Protein AF-A0A017T5B5-F1 (afdb_monomer_lite)

pLDDT: mean 83.18, std 14.07, range [39.81, 97.12]

Secondary structure (DSSP, 8-state):
-EETTEE-----S----------B----GGG--TTEEEEEE-SSSSEEEEE-HHHHHHHHHHHHGGG--S--

Organism: NCBI:txid1192034

Foldseek 3Di:
DDDPNDDDDDDDPDDPDDDDWDFDAPPPPVPDDFQFRGWTDPPPPDTHTDGDVVRVVVVVVVCVVVPPPPDD

Structure (mmCIF, N/CA/C/O backbone):
data_AF-A0A017T5B5-F1
#
_entry.id   AF-A0A017T5B5-F1
#
loop_
_atom_site.group_PDB
_atom_site.id
_atom_site.type_symbol
_atom_site.label_atom_id
_atom_site.label_alt_id
_atom_site.label_comp_id
_atom_site.label_asym_id
_atom_site.label_entity_id
_atom_site.label_seq_id
_atom_site.pdbx_PDB_ins_code
_atom_site.Cartn_x
_atom_site.Cartn_y
_atom_site.Cartn_z
_atom_site.occupancy
_atom_site.B_iso_or_equiv
_atom_site.auth_seq_id
_atom_site.auth_comp_id
_atom_site.auth_asym_id
_atom_site.auth_atom_id
_atom_site.pdbx_PDB_model_num
ATOM 1 N N . MET A 1 1 ? 7.715 2.379 -10.254 1.00 88.12 1 MET A N 1
ATOM 2 C CA . MET A 1 1 ? 8.338 1.200 -9.608 1.00 88.12 1 MET A CA 1
ATOM 3 C C . MET A 1 1 ? 9.219 0.472 -10.608 1.00 88.12 1 MET A C 1
ATOM 5 O O . MET A 1 1 ? 8.883 0.457 -11.785 1.00 88.12 1 ME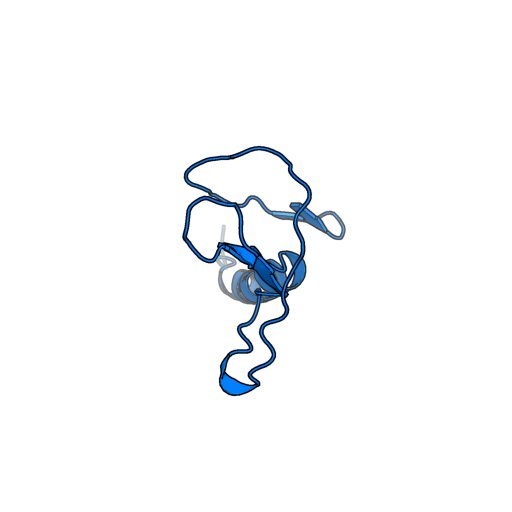T A O 1
ATOM 9 N N . ARG A 1 2 ? 10.354 -0.086 -10.179 1.00 89.06 2 ARG A N 1
ATOM 10 C CA . ARG A 1 2 ? 11.221 -0.894 -11.050 1.00 89.06 2 ARG A CA 1
ATOM 11 C C . ARG A 1 2 ? 11.398 -2.281 -10.440 1.00 89.06 2 ARG A C 1
ATOM 13 O O . ARG A 1 2 ? 11.660 -2.374 -9.245 1.00 89.06 2 ARG A O 1
ATOM 20 N N . ARG A 1 3 ? 11.265 -3.334 -11.244 1.00 85.06 3 ARG A N 1
ATOM 21 C CA . ARG A 1 3 ? 11.444 -4.739 -10.845 1.00 85.06 3 ARG A CA 1
ATOM 22 C C . ARG A 1 3 ? 12.137 -5.486 -11.980 1.00 85.06 3 ARG A C 1
ATOM 24 O O . ARG A 1 3 ? 11.644 -5.471 -13.097 1.00 85.06 3 ARG A O 1
ATOM 31 N N . GLY A 1 4 ? 13.279 -6.122 -11.712 1.00 83.75 4 GLY A N 1
ATOM 32 C CA . GLY A 1 4 ? 13.963 -6.968 -12.705 1.00 83.75 4 GLY A CA 1
ATOM 33 C C . GLY A 1 4 ? 14.286 -6.273 -14.039 1.00 83.75 4 GLY A C 1
ATOM 34 O O . GLY A 1 4 ? 14.225 -6.906 -15.082 1.00 83.75 4 GLY A O 1
ATOM 35 N N . GLY A 1 5 ? 14.571 -4.966 -14.021 1.00 86.31 5 GLY A N 1
ATOM 36 C CA . GLY A 1 5 ? 14.816 -4.170 -15.233 1.00 86.31 5 GLY A CA 1
ATOM 37 C C . GLY A 1 5 ? 13.560 -3.574 -15.882 1.00 86.31 5 GLY A C 1
ATOM 38 O O . GLY A 1 5 ? 13.677 -2.569 -16.582 1.00 86.31 5 GLY A O 1
ATOM 39 N N . GLU A 1 6 ? 12.369 -4.095 -15.581 1.00 85.62 6 GLU A N 1
ATOM 40 C CA . GLU A 1 6 ? 11.091 -3.533 -16.021 1.00 85.62 6 GLU A CA 1
ATOM 41 C C . GLU A 1 6 ? 10.704 -2.333 -15.146 1.00 85.62 6 GLU A C 1
ATOM 43 O O . GLU A 1 6 ? 10.818 -2.370 -13.916 1.00 85.62 6 GLU A O 1
ATOM 48 N N . ALA A 1 7 ? 10.263 -1.247 -15.780 1.00 90.25 7 ALA A N 1
ATOM 49 C CA . ALA A 1 7 ? 9.746 -0.068 -15.099 1.00 90.25 7 ALA A CA 1
ATOM 50 C C . ALA A 1 7 ? 8.237 0.041 -15.329 1.00 90.25 7 ALA A C 1
ATOM 52 O O . ALA A 1 7 ? 7.776 0.072 -16.467 1.00 90.25 7 ALA A O 1
ATOM 53 N N . THR A 1 8 ? 7.482 0.159 -14.241 1.00 90.75 8 THR A N 1
ATOM 54 C CA . THR A 1 8 ? 6.035 0.385 -14.265 1.00 90.75 8 THR A CA 1
ATOM 55 C C . THR A 1 8 ? 5.727 1.735 -13.633 1.00 90.75 8 THR A C 1
ATOM 57 O O . THR A 1 8 ? 6.228 2.055 -12.548 1.00 90.75 8 THR A O 1
ATOM 60 N N . ALA A 1 9 ? 4.907 2.536 -14.304 1.00 93.00 9 ALA A N 1
ATOM 61 C CA . ALA A 1 9 ? 4.374 3.779 -13.765 1.00 93.00 9 ALA A CA 1
ATOM 62 C C . ALA A 1 9 ? 2.978 3.532 -13.182 1.00 93.00 9 ALA A C 1
ATOM 64 O O . ALA A 1 9 ? 2.205 2.759 -13.744 1.00 93.00 9 ALA A O 1
ATOM 65 N N . LEU A 1 10 ? 2.669 4.190 -12.065 1.00 91.75 10 LEU A N 1
ATOM 66 C CA . LEU A 1 10 ? 1.320 4.230 -11.508 1.00 91.75 10 LEU A CA 1
ATOM 67 C C . LEU A 1 10 ? 0.775 5.637 -11.713 1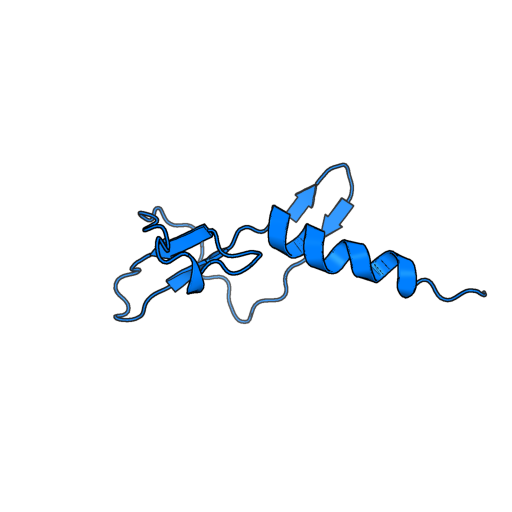.00 91.75 10 LEU A C 1
ATOM 69 O O . LEU A 1 10 ? 1.401 6.604 -11.279 1.00 91.75 10 LEU A O 1
ATOM 73 N N . LEU A 1 11 ? -0.370 5.738 -12.381 1.00 94.69 11 LEU A N 1
ATOM 74 C CA . LEU A 1 11 ? -1.106 6.989 -12.481 1.00 94.69 11 LEU A CA 1
ATOM 75 C C . LEU A 1 11 ? -1.900 7.191 -11.189 1.00 94.69 11 LEU A C 1
ATOM 77 O O . LEU A 1 11 ? -2.588 6.278 -10.739 1.00 94.69 11 LEU A O 1
ATOM 81 N N . VAL A 1 12 ? -1.783 8.374 -10.596 1.00 95.25 12 VAL A N 1
ATOM 82 C CA . VAL A 1 12 ? -2.483 8.757 -9.366 1.00 95.25 12 VAL A CA 1
ATOM 83 C C . VAL A 1 12 ? -2.983 10.188 -9.495 1.00 95.25 12 VAL A C 1
ATOM 85 O O . VAL A 1 12 ? -2.353 10.997 -10.176 1.00 95.25 12 VAL A O 1
ATOM 88 N N . ASP A 1 13 ? -4.067 10.519 -8.797 1.00 97.12 13 ASP A N 1
ATOM 89 C CA . ASP A 1 13 ? -4.608 11.884 -8.799 1.00 97.12 13 ASP A CA 1
ATOM 90 C C . ASP A 1 13 ? -3.655 12.879 -8.127 1.00 97.12 13 ASP A C 1
ATOM 92 O O . ASP A 1 13 ? -3.518 14.028 -8.551 1.00 97.12 13 ASP A O 1
ATOM 96 N N . ARG A 1 14 ? -2.999 12.452 -7.039 1.00 95.31 14 ARG A N 1
ATOM 97 C CA . ARG A 1 14 ? -2.093 13.297 -6.257 1.00 95.31 14 ARG A CA 1
ATOM 98 C C . ARG A 1 14 ? -1.069 12.484 -5.477 1.00 95.31 14 ARG A C 1
ATOM 100 O O . ARG A 1 14 ? -1.400 11.480 -4.852 1.00 95.31 14 ARG A O 1
ATOM 107 N N . LEU A 1 15 ? 0.158 12.998 -5.423 1.00 94.38 15 LEU A N 1
ATOM 108 C CA . LEU A 1 15 ? 1.190 12.529 -4.503 1.00 94.38 15 LEU A CA 1
ATOM 109 C C . LEU A 1 15 ? 1.115 13.309 -3.181 1.00 94.38 15 LEU A C 1
ATOM 111 O O . LEU A 1 15 ? 1.291 14.524 -3.172 1.00 94.38 15 LEU A O 1
ATOM 115 N N . LEU A 1 16 ? 0.872 12.612 -2.067 1.00 91.38 16 LEU A N 1
ATOM 116 C CA . LEU A 1 16 ? 0.814 13.214 -0.723 1.00 91.38 16 LEU A CA 1
ATOM 117 C C . LEU A 1 16 ? 2.176 13.253 -0.003 1.00 91.38 16 LEU A C 1
ATOM 119 O O . LEU A 1 16 ? 2.267 13.778 1.101 1.00 91.38 16 LEU A O 1
ATOM 123 N N . GLY A 1 17 ? 3.227 12.705 -0.619 1.00 92.38 17 GLY A N 1
ATOM 124 C CA . GLY A 1 17 ? 4.569 12.607 -0.040 1.00 92.38 17 GLY A CA 1
ATOM 125 C C . GLY A 1 17 ? 4.832 11.271 0.659 1.00 92.38 17 GLY A C 1
ATOM 126 O O . GLY A 1 17 ? 4.198 10.260 0.353 1.00 92.38 17 GLY A O 1
ATOM 127 N N . HIS A 1 18 ? 5.801 11.271 1.575 1.00 92.88 18 HIS A N 1
ATOM 128 C CA . HIS A 1 18 ? 6.217 10.101 2.348 1.00 92.88 18 HIS A CA 1
ATOM 129 C C . HIS A 1 18 ? 5.888 10.294 3.833 1.00 92.88 18 HIS A C 1
ATOM 131 O O . HIS A 1 18 ? 6.057 11.389 4.365 1.00 92.88 18 HIS A O 1
ATOM 137 N N . ARG A 1 19 ? 5.424 9.231 4.494 1.00 88.88 19 ARG A N 1
ATOM 138 C CA . ARG A 1 19 ? 5.148 9.189 5.934 1.00 88.88 19 ARG A CA 1
ATOM 139 C C . ARG A 1 19 ? 5.269 7.765 6.450 1.00 88.88 19 ARG A C 1
ATOM 141 O O . ARG A 1 19 ? 5.000 6.816 5.712 1.00 88.88 19 ARG A O 1
ATOM 148 N N . GLU A 1 20 ? 5.604 7.640 7.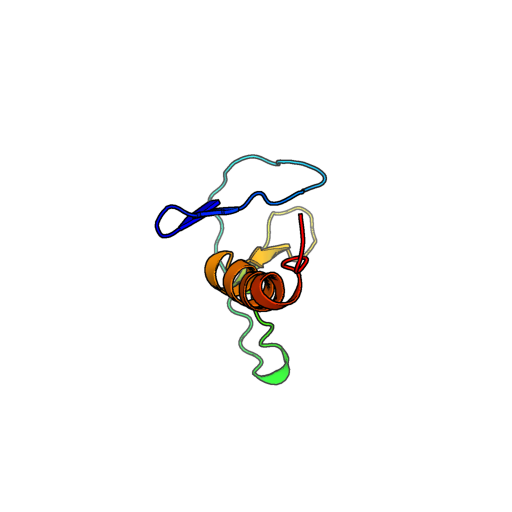723 1.00 92.56 20 GLU A N 1
ATOM 149 C CA . GLU A 1 20 ? 5.498 6.381 8.449 1.00 92.56 20 GLU A CA 1
ATOM 150 C C . GLU A 1 20 ? 4.038 6.130 8.841 1.00 92.56 20 GLU A C 1
ATOM 152 O O . GLU A 1 20 ? 3.294 7.061 9.156 1.00 92.56 20 GLU A O 1
ATOM 157 N N . ALA A 1 21 ? 3.613 4.870 8.791 1.00 91.19 21 ALA A N 1
ATOM 158 C CA . ALA A 1 21 ? 2.264 4.467 9.158 1.00 91.19 21 ALA A CA 1
ATOM 159 C C . ALA A 1 21 ? 2.266 3.025 9.672 1.00 91.19 21 ALA A C 1
ATOM 161 O O . ALA A 1 21 ? 3.014 2.179 9.180 1.00 91.19 21 ALA A O 1
ATOM 162 N N . VAL A 1 22 ? 1.398 2.733 10.642 1.00 94.25 22 VAL A N 1
ATOM 163 C CA . VAL A 1 22 ? 1.205 1.366 11.138 1.00 94.25 22 VAL A CA 1
ATOM 164 C C . VAL A 1 22 ? 0.201 0.656 10.241 1.00 94.25 22 VAL A C 1
ATOM 166 O O . VAL A 1 22 ? -0.941 1.098 10.096 1.00 94.25 22 VAL A O 1
ATOM 169 N N . ILE A 1 23 ? 0.620 -0.455 9.642 1.00 93.31 23 ILE A N 1
ATOM 170 C CA . ILE A 1 23 ? -0.248 -1.278 8.799 1.00 93.31 23 ILE A CA 1
ATOM 171 C C . ILE A 1 23 ? -1.063 -2.203 9.702 1.00 93.31 23 ILE A C 1
ATOM 173 O O . ILE A 1 23 ? -0.501 -2.978 10.474 1.00 93.31 23 ILE A O 1
ATOM 177 N N . ARG A 1 24 ? -2.390 -2.148 9.581 1.00 92.06 24 ARG A N 1
ATOM 178 C CA . ARG A 1 24 ? -3.308 -3.123 10.170 1.00 92.06 24 ARG A CA 1
ATOM 179 C C . ARG A 1 24 ? -3.683 -4.145 9.094 1.00 92.06 24 ARG A C 1
ATOM 181 O O . ARG A 1 24 ? -4.307 -3.757 8.100 1.00 92.06 24 ARG A O 1
ATOM 188 N N . PRO A 1 25 ? -3.296 -5.423 9.245 1.00 88.38 25 PRO A N 1
ATOM 189 C CA . PRO A 1 25 ? -3.669 -6.459 8.291 1.00 88.38 25 PRO A CA 1
ATOM 190 C C . PRO A 1 25 ? -5.189 -6.602 8.198 1.00 88.38 25 PRO A C 1
ATOM 192 O O . PRO A 1 25 ? -5.891 -6.517 9.207 1.00 88.38 25 PRO A O 1
ATOM 195 N N . LEU A 1 26 ? -5.692 -6.855 6.991 1.00 86.50 26 LEU A N 1
ATOM 196 C CA . LEU A 1 26 ? -7.074 -7.281 6.789 1.00 86.50 26 LEU A CA 1
ATOM 197 C C . LEU A 1 26 ? -7.116 -8.791 7.050 1.00 86.50 26 LEU A C 1
ATOM 199 O O . LEU A 1 26 ? -6.687 -9.579 6.214 1.00 86.50 26 LEU A O 1
ATOM 203 N N . THR A 1 27 ? -7.521 -9.185 8.258 1.00 76.56 27 THR A N 1
ATOM 204 C CA . THR A 1 27 ? -7.442 -10.576 8.742 1.00 76.56 27 THR A CA 1
ATOM 205 C C . THR A 1 27 ? -8.650 -11.435 8.383 1.00 76.56 27 THR A C 1
ATOM 207 O O . THR A 1 27 ? -8.612 -12.643 8.606 1.00 76.56 27 THR A O 1
ATOM 210 N N . ASP A 1 28 ? -9.712 -10.844 7.837 1.00 79.69 28 ASP A N 1
ATOM 211 C CA . ASP A 1 28 ? -10.866 -11.602 7.363 1.00 79.69 28 ASP A CA 1
ATOM 212 C C . ASP A 1 28 ? -10.504 -12.314 6.042 1.00 79.69 28 ASP A C 1
ATOM 214 O O . ASP A 1 28 ? -10.175 -11.644 5.056 1.00 79.69 28 ASP A O 1
ATOM 218 N N . PRO A 1 29 ? -10.550 -13.658 5.991 1.00 61.44 29 PRO A N 1
ATOM 219 C CA . PRO A 1 29 ? -10.213 -14.419 4.791 1.00 61.44 29 PRO A CA 1
ATOM 220 C C . PRO A 1 29 ? -11.158 -14.142 3.611 1.00 61.44 29 PRO A C 1
ATOM 222 O O . PRO A 1 29 ? -10.758 -14.328 2.464 1.00 61.44 29 PRO A O 1
ATOM 225 N N . LEU A 1 30 ? -12.377 -13.648 3.854 1.00 69.69 30 LEU A N 1
ATOM 226 C CA . LEU A 1 30 ? -13.297 -13.194 2.804 1.00 69.69 30 LEU A CA 1
ATOM 227 C C . LEU A 1 30 ? -12.909 -11.818 2.231 1.00 69.69 30 LEU A C 1
ATOM 229 O O . LEU A 1 30 ? -13.452 -11.404 1.210 1.00 69.69 30 LEU A O 1
ATOM 233 N N . VAL A 1 31 ? -11.968 -11.113 2.867 1.00 69.94 31 VAL A N 1
ATOM 234 C CA . VAL A 1 31 ? -11.511 -9.755 2.518 1.00 69.94 31 VAL A CA 1
ATOM 235 C C . VAL A 1 31 ? -10.080 -9.765 1.957 1.00 69.94 31 VAL A C 1
ATOM 237 O O . VAL A 1 31 ? -9.506 -8.712 1.683 1.00 69.94 31 VAL A O 1
ATOM 240 N N . GLN A 1 32 ? -9.475 -10.935 1.721 1.00 71.56 32 GLN A N 1
ATOM 241 C CA . GLN A 1 32 ? -8.173 -10.993 1.052 1.00 71.56 32 GLN A CA 1
ATOM 242 C C . GLN A 1 32 ? -8.292 -10.582 -0.422 1.00 71.56 32 GLN A C 1
ATOM 244 O O . GLN A 1 32 ? -8.697 -11.362 -1.282 1.00 71.56 32 GLN A O 1
ATOM 249 N N . VAL A 1 33 ? -7.901 -9.340 -0.714 1.00 84.25 33 VAL A N 1
ATOM 250 C CA . VAL A 1 33 ? -7.896 -8.766 -2.063 1.00 84.25 33 VAL A CA 1
ATOM 251 C C . VAL A 1 33 ? -6.473 -8.750 -2.617 1.00 84.25 33 VAL A C 1
ATOM 253 O O . VAL A 1 33 ? -5.543 -8.257 -1.976 1.00 84.25 33 VAL A O 1
ATOM 256 N N . VAL A 1 34 ? -6.298 -9.265 -3.837 1.00 84.69 34 VAL A N 1
ATOM 257 C CA . VAL A 1 34 ? -5.016 -9.209 -4.556 1.00 84.69 34 VAL A CA 1
ATOM 258 C C . VAL A 1 34 ? -4.534 -7.759 -4.657 1.00 84.69 34 VAL A C 1
ATOM 260 O O . VAL A 1 34 ? -5.280 -6.876 -5.073 1.00 84.69 34 VAL A O 1
ATOM 263 N N . GLY A 1 35 ? -3.270 -7.519 -4.301 1.00 89.25 35 GLY A N 1
ATOM 264 C CA . GLY A 1 35 ? -2.661 -6.188 -4.3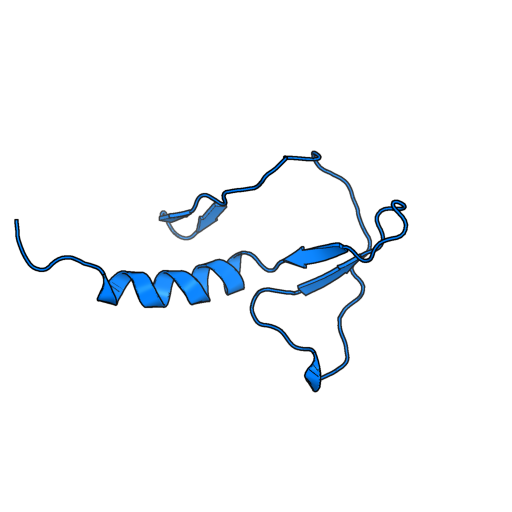73 1.00 89.25 35 GLY A CA 1
ATOM 265 C C . GLY A 1 35 ? -2.928 -5.291 -3.160 1.00 89.25 35 GLY A C 1
ATOM 266 O O . GLY A 1 35 ? -2.505 -4.137 -3.176 1.00 89.25 35 GLY A O 1
ATOM 267 N N . VAL A 1 36 ? -3.571 -5.793 -2.100 1.00 92.31 36 VAL A N 1
ATOM 268 C CA . VAL A 1 36 ? -3.790 -5.062 -0.841 1.00 92.31 36 VAL A CA 1
ATOM 269 C C . VAL A 1 36 ? -3.060 -5.765 0.304 1.00 92.31 36 VAL A C 1
ATOM 271 O O . VAL A 1 36 ? -3.317 -6.929 0.595 1.00 92.31 36 VAL A O 1
ATOM 274 N N . SER A 1 37 ? -2.160 -5.053 0.982 1.00 91.00 37 SER A N 1
ATOM 275 C CA . SER A 1 37 ? -1.442 -5.551 2.165 1.00 91.00 37 SER A CA 1
ATOM 276 C C . SER A 1 37 ? -2.213 -5.325 3.467 1.00 91.00 37 SER A C 1
ATOM 278 O O . SER A 1 37 ? -1.999 -6.032 4.449 1.00 91.00 37 SER A O 1
ATOM 280 N N . GLY A 1 38 ? -3.085 -4.317 3.507 1.00 92.75 38 GLY A N 1
ATOM 281 C CA . GLY A 1 38 ? -3.846 -3.9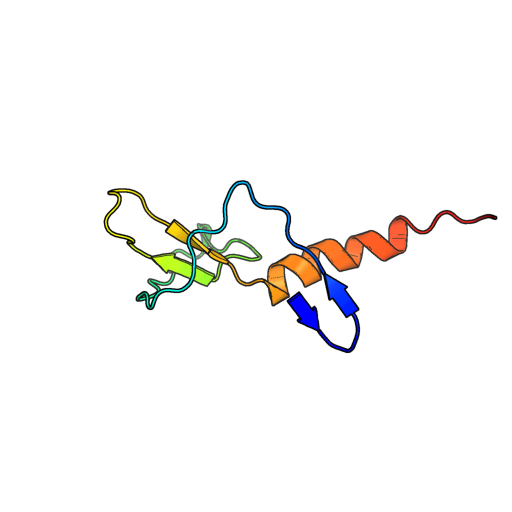72 4.702 1.00 92.75 38 GLY A CA 1
ATOM 282 C C . GLY A 1 38 ? -4.490 -2.594 4.615 1.00 92.75 38 GLY A C 1
ATOM 283 O O . GLY A 1 38 ? -4.614 -2.011 3.537 1.00 92.75 38 GLY A O 1
ATOM 284 N N . ALA A 1 39 ? -4.852 -2.053 5.774 1.00 93.44 39 ALA A N 1
ATOM 285 C CA . ALA A 1 39 ? -5.311 -0.680 5.913 1.00 93.44 39 ALA A CA 1
ATOM 286 C C . ALA A 1 39 ? -4.551 0.043 7.030 1.00 93.44 39 ALA A C 1
ATOM 288 O O . ALA A 1 39 ? -4.072 -0.562 7.986 1.00 93.44 39 ALA A O 1
ATOM 289 N N . THR A 1 40 ? -4.461 1.359 6.933 1.00 93.94 40 THR A N 1
ATOM 290 C CA . THR A 1 40 ? -3.905 2.229 7.963 1.00 93.94 40 THR A CA 1
ATOM 291 C C . THR A 1 40 ? -4.845 3.402 8.222 1.00 93.94 40 THR A C 1
ATOM 293 O O . THR A 1 40 ? -5.768 3.660 7.446 1.00 93.94 40 THR A O 1
ATOM 296 N N . ASP A 1 41 ? -4.639 4.074 9.348 1.00 92.69 41 ASP A N 1
ATOM 297 C CA . ASP A 1 41 ? -5.289 5.342 9.656 1.00 92.69 41 ASP A CA 1
ATOM 298 C C . ASP A 1 41 ? -4.288 6.464 9.413 1.00 92.69 41 ASP A C 1
ATOM 300 O O . ASP A 1 41 ? -3.150 6.396 9.878 1.00 92.69 41 ASP A O 1
ATOM 304 N N . LEU A 1 42 ? -4.711 7.480 8.672 1.00 91.69 42 LEU A N 1
ATOM 305 C CA . LEU A 1 42 ? -3.893 8.639 8.349 1.00 91.69 42 LEU A CA 1
ATOM 306 C C . LEU A 1 42 ? -4.331 9.910 9.082 1.00 91.69 42 LEU A C 1
ATOM 308 O O . LEU A 1 42 ? -3.767 10.975 8.826 1.00 91.69 42 LEU A O 1
ATOM 312 N N . GLY A 1 43 ? -5.318 9.810 9.975 1.00 89.31 43 GLY A N 1
ATOM 313 C CA . GLY A 1 43 ? -5.868 10.927 10.740 1.00 89.31 43 GLY A CA 1
ATOM 314 C C . GLY A 1 43 ? -6.870 11.789 9.967 1.00 89.31 43 GLY A C 1
ATOM 315 O O . GLY A 1 43 ? -7.313 12.809 10.483 1.00 89.31 43 GLY A O 1
ATOM 316 N N . ASP A 1 44 ? -7.249 11.393 8.750 1.00 87.62 44 ASP A N 1
ATOM 317 C CA . ASP A 1 44 ? -8.259 12.064 7.918 1.00 87.62 44 ASP A CA 1
ATOM 318 C C . ASP A 1 44 ? -9.682 11.505 8.124 1.00 87.62 44 ASP A C 1
ATOM 320 O O . ASP A 1 44 ? -10.623 11.881 7.420 1.00 87.62 44 ASP A O 1
ATOM 324 N N . GLY A 1 45 ? -9.844 10.610 9.104 1.00 91.19 45 GLY A N 1
ATOM 325 C CA . GLY A 1 45 ? -11.120 9.994 9.461 1.00 91.19 45 GLY A CA 1
ATOM 326 C C . GLY A 1 45 ? -11.585 8.910 8.488 1.00 91.19 45 GLY A C 1
ATOM 327 O O . GLY A 1 45 ? -12.723 8.452 8.604 1.00 91.19 45 GLY A O 1
ATOM 328 N N . LYS A 1 46 ? -10.744 8.490 7.532 1.00 91.38 46 LYS A N 1
ATOM 329 C CA . LYS A 1 46 ? -11.064 7.426 6.577 1.00 91.38 46 LYS A CA 1
ATOM 330 C C . LYS A 1 46 ? -10.012 6.312 6.611 1.00 91.38 46 LYS A C 1
ATOM 332 O O . LYS A 1 46 ? -8.814 6.582 6.688 1.00 91.38 46 LYS A O 1
ATOM 337 N N . PRO A 1 47 ? -10.423 5.037 6.495 1.00 90.06 47 PRO A N 1
ATOM 338 C CA . PRO A 1 47 ? -9.474 3.954 6.284 1.00 90.06 47 PRO A CA 1
ATOM 339 C C . PRO A 1 47 ? -8.700 4.173 4.985 1.00 90.06 47 PRO A C 1
ATOM 341 O O . PRO A 1 47 ? -9.295 4.406 3.933 1.00 90.06 47 PRO A O 1
ATOM 344 N N . THR A 1 48 ? -7.379 4.043 5.047 1.00 93.69 48 THR A N 1
ATOM 345 C CA . THR A 1 48 ? -6.518 4.118 3.867 1.00 93.69 48 THR A CA 1
ATOM 346 C C . THR A 1 48 ? -5.926 2.763 3.558 1.00 93.69 48 THR A C 1
ATOM 348 O O . THR A 1 48 ? -5.299 2.148 4.415 1.00 93.69 48 THR A O 1
ATOM 351 N N . LEU A 1 49 ? -6.100 2.299 2.324 1.00 93.75 49 LEU A N 1
ATOM 352 C CA . LEU A 1 49 ? -5.539 1.029 1.884 1.00 93.75 49 LEU A CA 1
ATOM 353 C C . LEU A 1 49 ? -4.031 1.138 1.664 1.00 93.75 49 LEU A C 1
ATOM 355 O O . LEU A 1 49 ? -3.530 2.102 1.085 1.00 93.75 49 LEU A O 1
ATOM 359 N N . VAL A 1 50 ? -3.320 0.104 2.098 1.00 93.88 50 VAL A N 1
ATOM 360 C CA . VAL A 1 50 ? -1.898 -0.091 1.826 1.00 93.88 50 VAL A CA 1
ATOM 361 C C . VAL A 1 50 ? -1.788 -1.133 0.724 1.00 93.88 50 VAL A C 1
ATOM 363 O O . VAL A 1 50 ? -2.264 -2.257 0.882 1.00 93.88 50 VAL A O 1
ATOM 366 N N . LEU A 1 51 ? -1.199 -0.744 -0.405 1.00 93.69 51 LEU A N 1
ATOM 367 C CA . LEU A 1 51 ? -1.135 -1.575 -1.605 1.00 93.69 51 LEU A CA 1
ATOM 368 C C . LEU A 1 51 ? 0.171 -2.374 -1.668 1.00 93.69 51 LEU A C 1
ATOM 370 O O . LEU A 1 51 ? 1.256 -1.813 -1.503 1.00 93.69 51 LEU A O 1
ATOM 374 N N . ASP A 1 52 ? 0.063 -3.658 -2.007 1.00 92.25 52 ASP A N 1
ATOM 375 C CA . ASP A 1 52 ? 1.195 -4.469 -2.452 1.00 92.25 52 ASP A CA 1
ATOM 376 C C . ASP A 1 52 ? 1.409 -4.225 -3.948 1.00 92.25 52 ASP A C 1
ATOM 378 O O . ASP A 1 52 ? 0.747 -4.815 -4.807 1.00 92.25 52 ASP A O 1
ATOM 382 N N . LEU A 1 53 ? 2.352 -3.342 -4.271 1.00 91.62 53 LEU A N 1
ATOM 383 C CA . LEU A 1 53 ? 2.631 -2.980 -5.658 1.00 91.62 53 LEU A CA 1
ATOM 384 C C . LEU A 1 53 ? 3.240 -4.130 -6.471 1.00 91.62 53 LEU A C 1
ATOM 386 O O . LEU A 1 53 ? 3.060 -4.166 -7.688 1.00 91.62 53 LEU A O 1
ATOM 390 N N . ILE A 1 54 ? 3.944 -5.071 -5.835 1.00 90.56 54 ILE A N 1
ATOM 391 C CA . ILE A 1 54 ? 4.532 -6.222 -6.529 1.00 90.56 54 ILE A CA 1
ATOM 392 C C . ILE A 1 54 ? 3.423 -7.172 -6.973 1.00 90.56 54 ILE A C 1
ATOM 394 O O . ILE A 1 54 ? 3.397 -7.559 -8.143 1.00 90.56 54 ILE A O 1
ATOM 398 N N . ALA A 1 55 ? 2.493 -7.500 -6.075 1.00 90.44 55 ALA A N 1
ATOM 399 C CA . ALA A 1 55 ? 1.327 -8.313 -6.405 1.00 90.44 55 ALA A CA 1
ATOM 400 C C . ALA A 1 55 ? 0.427 -7.612 -7.435 1.00 90.44 55 ALA A C 1
ATOM 402 O O . ALA A 1 55 ? 0.009 -8.236 -8.411 1.00 90.44 55 ALA A O 1
ATOM 403 N N . LEU A 1 56 ? 0.192 -6.306 -7.265 1.00 89.50 56 LEU A N 1
ATOM 404 C CA . LEU A 1 56 ? -0.651 -5.517 -8.162 1.00 89.50 56 LEU A CA 1
ATOM 405 C C . LEU A 1 56 ? -0.096 -5.486 -9.592 1.00 89.50 56 LEU A C 1
ATOM 407 O O . LEU A 1 56 ? -0.819 -5.769 -10.544 1.00 89.50 56 LEU A O 1
ATOM 411 N N . VAL A 1 57 ? 1.196 -5.197 -9.765 1.00 89.25 57 VAL A N 1
ATOM 412 C CA . VAL A 1 57 ? 1.798 -5.199 -11.106 1.00 89.25 57 VAL A CA 1
ATOM 413 C C . VAL A 1 57 ? 1.941 -6.604 -11.663 1.00 89.25 57 VAL A C 1
ATOM 415 O O . VAL A 1 57 ? 1.721 -6.787 -12.854 1.00 89.25 57 VAL A O 1
ATOM 418 N N . GLY A 1 58 ? 2.233 -7.611 -10.836 1.00 87.81 58 GLY A N 1
ATOM 419 C CA . GLY A 1 58 ? 2.241 -9.006 -11.280 1.00 87.81 58 GLY A CA 1
ATOM 420 C C . GLY A 1 58 ? 0.907 -9.433 -11.904 1.00 87.81 58 GLY A C 1
ATOM 421 O O . GLY A 1 58 ? 0.903 -10.044 -12.973 1.00 87.81 58 GLY A O 1
ATOM 422 N N . ALA A 1 59 ? -0.214 -9.046 -11.288 1.00 85.44 59 ALA A N 1
ATOM 423 C CA . ALA A 1 59 ? -1.554 -9.345 -11.791 1.00 85.44 59 ALA A CA 1
ATOM 424 C C . ALA A 1 59 ? -1.854 -8.669 -13.143 1.00 85.44 59 ALA A C 1
ATOM 426 O O . ALA A 1 59 ? -2.497 -9.268 -14.003 1.00 85.44 59 ALA A O 1
ATOM 427 N N . VAL A 1 60 ? -1.358 -7.446 -13.361 1.00 79.94 60 VAL A N 1
ATOM 428 C CA . VAL A 1 60 ? -1.584 -6.686 -14.604 1.00 79.94 60 VAL A CA 1
ATOM 429 C C . VAL A 1 60 ? -0.607 -7.095 -15.715 1.00 79.94 60 VAL A C 1
ATOM 431 O O . VAL A 1 60 ? -0.996 -7.202 -16.878 1.00 79.94 60 VAL A O 1
ATOM 434 N N . SER A 1 61 ? 0.658 -7.372 -15.391 1.00 72.12 61 SER A N 1
ATOM 435 C CA . SER A 1 61 ? 1.683 -7.750 -16.375 1.00 72.12 61 SER A CA 1
ATOM 436 C C . SER A 1 61 ? 1.407 -9.101 -17.034 1.00 72.12 61 SER A C 1
ATOM 438 O O . SER A 1 61 ? 1.735 -9.270 -18.207 1.00 72.12 61 SER A O 1
ATOM 440 N N . GLY A 1 62 ? 0.728 -10.028 -16.346 1.00 61.19 62 GLY A N 1
ATOM 441 C CA . GLY A 1 62 ? 0.236 -11.268 -16.957 1.00 61.19 62 GLY A CA 1
ATOM 442 C C . GLY A 1 62 ? -0.716 -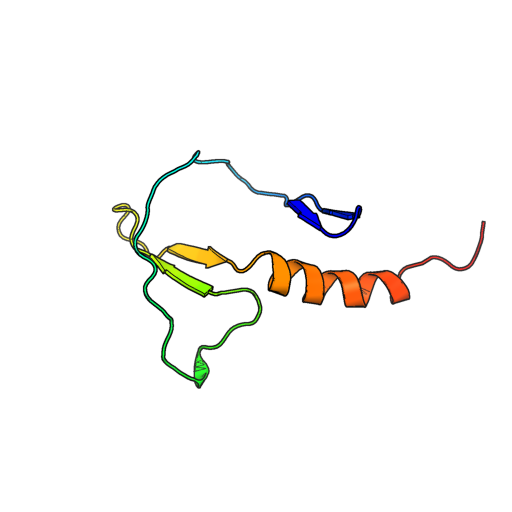11.035 -18.141 1.00 61.19 62 GLY A C 1
ATOM 443 O O . GLY A 1 62 ? -0.809 -11.882 -19.024 1.00 61.19 62 GLY A O 1
ATOM 444 N N . GLN A 1 63 ? -1.365 -9.867 -18.214 1.00 56.66 63 GLN A N 1
ATOM 445 C CA . GLN A 1 63 ? -2.292 -9.513 -19.294 1.00 56.66 63 GLN A CA 1
ATOM 446 C C . GLN A 1 63 ? -1.621 -8.790 -20.475 1.00 56.66 63 GLN A C 1
ATOM 448 O O . GLN A 1 63 ? -2.199 -8.708 -21.556 1.00 56.66 63 GLN A O 1
ATOM 453 N N . ARG A 1 64 ? -0.378 -8.307 -20.319 1.00 54.19 64 ARG A N 1
ATOM 454 C CA . ARG A 1 64 ? 0.375 -7.623 -21.392 1.00 54.19 64 ARG A CA 1
ATOM 455 C C . ARG A 1 64 ? 0.899 -8.573 -22.467 1.00 54.19 64 ARG A C 1
ATOM 457 O O . ARG A 1 64 ? 1.050 -8.144 -23.606 1.00 54.19 64 ARG A O 1
ATOM 464 N N . THR A 1 65 ? 1.117 -9.851 -22.151 1.00 52.59 65 THR A N 1
ATOM 465 C CA . THR A 1 65 ? 1.496 -10.858 -23.161 1.00 52.59 65 THR A CA 1
ATOM 466 C C . THR A 1 65 ? 0.379 -11.090 -24.186 1.00 52.59 65 THR A C 1
ATOM 468 O O . THR A 1 65 ? 0.677 -11.392 -25.335 1.00 52.59 65 THR A O 1
ATOM 471 N N . ALA A 1 66 ? -0.890 -10.873 -23.820 1.00 54.16 66 ALA A N 1
ATOM 472 C CA . ALA A 1 66 ? -2.033 -11.023 -24.727 1.00 54.16 66 ALA A CA 1
ATOM 473 C C . ALA A 1 66 ? -2.317 -9.782 -25.599 1.00 54.16 66 ALA A C 1
ATOM 475 O O . ALA A 1 66 ? -3.103 -9.863 -26.536 1.00 54.16 66 ALA A O 1
ATOM 476 N N . LEU A 1 67 ? -1.692 -8.636 -25.300 1.00 55.84 67 LEU A N 1
ATOM 477 C CA . LEU A 1 67 ? -1.907 -7.365 -26.004 1.00 55.84 67 LEU A CA 1
ATOM 478 C C . LEU A 1 67 ? -0.723 -6.965 -26.889 1.00 55.84 67 LEU A C 1
ATOM 480 O O . LEU A 1 67 ? -0.652 -5.817 -27.326 1.00 55.84 67 LEU A O 1
ATOM 484 N N . ARG A 1 68 ? 0.216 -7.879 -27.168 1.00 54.62 68 ARG A N 1
ATOM 485 C CA . ARG A 1 68 ? 1.206 -7.637 -28.219 1.00 54.62 68 ARG A CA 1
ATOM 486 C C . ARG A 1 68 ? 0.445 -7.663 -29.551 1.00 54.62 68 ARG A C 1
ATOM 488 O O . ARG A 1 68 ? -0.107 -8.711 -29.878 1.00 54.62 68 ARG A O 1
ATOM 495 N N . PRO A 1 69 ? 0.350 -6.551 -30.300 1.00 53.56 69 PRO A N 1
ATOM 496 C CA . PRO A 1 69 ? -0.199 -6.624 -31.638 1.00 53.56 69 PRO A CA 1
ATOM 497 C C . PRO A 1 69 ? 0.771 -7.473 -32.460 1.00 53.56 69 PRO A C 1
ATOM 499 O O . PRO A 1 69 ? 1.952 -7.152 -32.602 1.00 53.56 69 PRO A O 1
ATOM 502 N N . GLU A 1 70 ? 0.284 -8.613 -32.929 1.00 57.09 70 GLU A N 1
ATOM 503 C CA . GLU A 1 70 ? 0.918 -9.371 -33.995 1.00 57.09 70 GLU A CA 1
ATOM 504 C C . GLU A 1 70 ? 0.876 -8.486 -35.256 1.00 57.09 70 GLU A C 1
ATOM 506 O O . GLU A 1 70 ? -0.162 -8.386 -35.907 1.00 57.09 70 GLU A O 1
ATOM 511 N N . GLY A 1 71 ? 1.976 -7.800 -35.579 1.00 56.50 71 GLY A N 1
ATOM 512 C CA . GLY A 1 71 ? 2.176 -7.180 -36.894 1.00 56.50 71 GLY A CA 1
ATOM 513 C C . GLY A 1 71 ? 2.643 -5.723 -36.881 1.00 56.50 71 GLY A C 1
ATOM 514 O O . GLY A 1 71 ? 2.024 -4.866 -36.248 1.00 56.50 71 GLY A O 1
ATOM 515 N N . GLY A 1 72 ? 3.712 -5.466 -37.645 1.00 39.81 72 GLY A N 1
ATOM 516 C CA . GLY A 1 72 ? 4.240 -4.145 -37.990 1.00 39.81 72 GLY A CA 1
ATOM 517 C C . GLY A 1 72 ? 5.753 -4.126 -38.078 1.00 39.81 72 GLY A C 1
ATOM 518 O O . GLY A 1 72 ? 6.347 -3.440 -37.222 1.00 39.81 72 GLY A O 1
#

InterPro domains:
  IPR002545 CheW-like domain [PF01584] (2-58)
  IPR036061 CheW-like domain superfamily [SSF50341] (2-57)

Sequence (72 aa):
MRRGGEATALLVDRLLGHREAVIRPLTDPLVQVVGVSGATDLGDGKPTLVLDLIALVGAVSGQRTALRPEGG

Radius of gyration: 15.84 Å; chains: 1; bounding box: 28×28×49 Å